Protein AF-A0A6D0IJ36-F1 (afdb_monomer)

Organism: Escherichia coli (NCBI:txid562)

Secondary structure (DSSP, 8-state):
--HHHHTT-HHHHHHHHHHHHTSPTTPPPGGG-SSSS---

Radius of gyration: 12.26 Å; Cα contacts (8 Å, |Δi|>4): 4; chains: 1; bounding box: 32×18×26 Å

pLDDT: mean 77.02, std 6.68, range [63.09, 88.19]

Foldseek 3Di:
DVVVVCVVPVPVCVVVVVVVVPDDPPDDDPVNDPPVDPPD

Structure (mmCIF, N/CA/C/O backbone):
data_AF-A0A6D0IJ36-F1
#
_entry.id   AF-A0A6D0IJ36-F1
#
loop_
_atom_site.group_PDB
_atom_site.id
_atom_site.type_symbol
_atom_site.label_atom_id
_atom_site.label_alt_id
_atom_site.label_comp_id
_atom_site.label_asym_id
_atom_site.label_entity_id
_atom_site.label_seq_id
_atom_site.pdbx_PDB_ins_code
_atom_site.Cartn_x
_atom_site.Cartn_y
_atom_site.Cartn_z
_atom_site.occupancy
_atom_site.B_iso_or_equiv
_atom_site.auth_seq_id
_atom_site.auth_comp_id
_atom_site.auth_asym_id
_atom_site.auth_atom_id
_atom_site.pdbx_PDB_model_num
ATOM 1 N N . GLU A 1 1 ? -1.526 -9.031 -0.521 1.00 63.09 1 GLU A N 1
ATOM 2 C CA . GLU A 1 1 ? -2.616 -8.865 -1.516 1.00 63.09 1 GLU A CA 1
ATOM 3 C C . GLU A 1 1 ? -2.363 -7.727 -2.524 1.00 63.09 1 GLU A C 1
ATOM 5 O O . GLU A 1 1 ? -2.573 -7.966 -3.700 1.00 63.09 1 GLU A O 1
ATOM 10 N N . VAL A 1 2 ? -1.840 -6.542 -2.152 1.00 65.12 2 VAL A N 1
ATOM 11 C CA . VAL A 1 2 ? -1.514 -5.459 -3.129 1.00 65.12 2 VAL A CA 1
ATOM 12 C C . VAL A 1 2 ? -0.205 -5.685 -3.898 1.00 65.12 2 VAL A C 1
ATOM 14 O O . VAL A 1 2 ? -0.112 -5.323 -5.064 1.00 65.12 2 VAL A O 1
ATOM 17 N N . GLU A 1 3 ? 0.800 -6.310 -3.278 1.00 66.69 3 GLU A N 1
ATOM 18 C CA . GLU A 1 3 ? 2.134 -6.503 -3.880 1.00 66.69 3 GLU A CA 1
ATOM 19 C C . GLU A 1 3 ? 2.103 -7.298 -5.197 1.00 66.69 3 GLU A C 1
ATOM 21 O O . GLU A 1 3 ? 2.916 -7.053 -6.083 1.00 66.69 3 GLU A O 1
ATOM 26 N N . ILE A 1 4 ? 1.111 -8.176 -5.369 1.00 69.50 4 ILE A N 1
ATOM 27 C CA . ILE A 1 4 ? 0.917 -8.980 -6.585 1.00 69.50 4 ILE A CA 1
ATOM 28 C C . ILE A 1 4 ? 0.561 -8.089 -7.786 1.00 69.50 4 ILE A C 1
ATOM 30 O O . ILE A 1 4 ? 1.035 -8.324 -8.892 1.00 69.50 4 ILE A O 1
ATOM 34 N N . PHE A 1 5 ? -0.207 -7.018 -7.566 1.00 67.56 5 PHE A N 1
ATOM 35 C CA . PHE A 1 5 ? -0.576 -6.060 -8.615 1.00 67.56 5 PHE A CA 1
ATOM 36 C C . PHE A 1 5 ? 0.550 -5.074 -8.952 1.00 67.56 5 PHE A C 1
ATOM 38 O O . PHE A 1 5 ? 0.504 -4.411 -9.985 1.00 67.56 5 PHE A O 1
ATOM 45 N N . VAL A 1 6 ? 1.568 -4.980 -8.092 1.00 67.19 6 VAL A N 1
ATOM 46 C CA . VAL A 1 6 ? 2.714 -4.074 -8.257 1.00 67.19 6 VAL A CA 1
ATOM 47 C C . VAL A 1 6 ? 3.874 -4.734 -9.013 1.00 67.19 6 VAL A C 1
ATOM 49 O O . VAL A 1 6 ? 4.685 -4.034 -9.620 1.00 67.19 6 VAL A O 1
ATOM 52 N N . GLY A 1 7 ? 3.917 -6.069 -9.048 1.00 70.56 7 GLY A N 1
ATOM 53 C CA . GLY A 1 7 ? 4.948 -6.862 -9.730 1.00 70.56 7 GLY A CA 1
ATOM 54 C C . GLY A 1 7 ? 5.320 -6.425 -11.160 1.00 70.56 7 GLY A C 1
ATOM 55 O O . GLY A 1 7 ? 6.508 -6.456 -11.472 1.00 70.56 7 GLY A O 1
ATOM 56 N N . PRO A 1 8 ? 4.388 -5.962 -12.021 1.00 80.44 8 PRO A N 1
ATOM 57 C CA . PRO A 1 8 ? 4.726 -5.541 -13.384 1.00 80.44 8 PRO A CA 1
ATOM 58 C C . PRO A 1 8 ? 5.517 -4.225 -13.474 1.00 80.44 8 PRO A C 1
ATOM 60 O O . PRO A 1 8 ? 6.191 -4.000 -14.476 1.00 80.44 8 PRO A O 1
ATOM 63 N N . ARG A 1 9 ? 5.399 -3.325 -12.482 1.00 78.06 9 ARG A N 1
ATOM 64 C CA . ARG A 1 9 ? 6.045 -1.992 -12.462 1.00 78.06 9 ARG A CA 1
ATOM 65 C C . ARG A 1 9 ? 6.377 -1.556 -11.028 1.00 78.06 9 ARG A C 1
ATOM 67 O O . ARG A 1 9 ? 5.764 -0.619 -10.510 1.00 78.06 9 ARG A O 1
ATOM 74 N N . PRO A 1 10 ? 7.337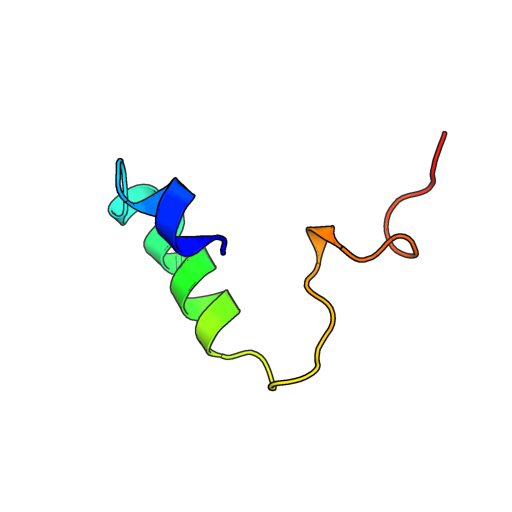 -2.213 -10.364 1.00 71.69 10 PRO A N 1
ATOM 75 C CA . P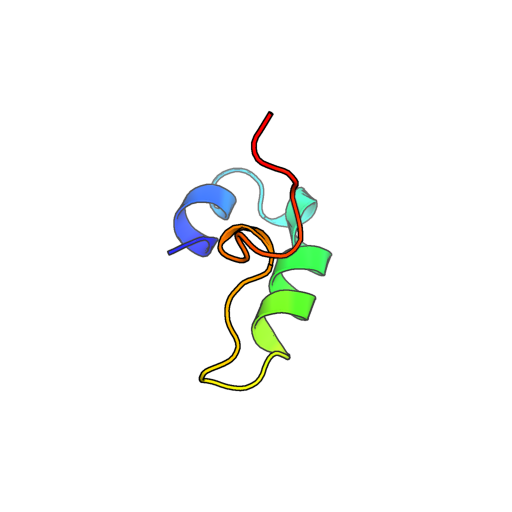RO A 1 10 ? 7.634 -1.956 -8.956 1.00 71.69 10 PRO A CA 1
ATOM 76 C C . PRO A 1 10 ? 8.136 -0.528 -8.703 1.00 71.69 10 PRO A C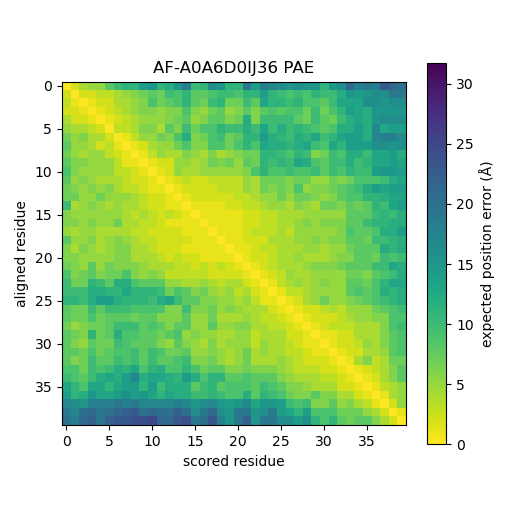 1
ATOM 78 O O . PRO A 1 10 ? 7.769 0.081 -7.698 1.00 71.69 10 PRO A O 1
ATOM 81 N N . GLU A 1 11 ? 8.893 0.040 -9.645 1.00 79.88 11 GLU A N 1
ATOM 82 C CA . GLU A 1 11 ? 9.453 1.398 -9.579 1.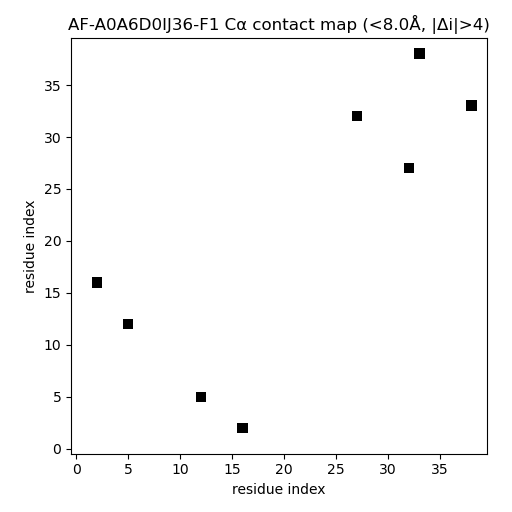00 79.88 11 GLU A CA 1
ATOM 83 C C . GLU A 1 11 ? 8.373 2.456 -9.323 1.00 79.88 11 GLU A C 1
ATOM 85 O O . GLU A 1 11 ? 8.522 3.303 -8.438 1.00 79.88 11 GLU A O 1
ATOM 90 N N . GLN A 1 12 ? 7.242 2.339 -10.024 1.00 80.75 12 GLN A N 1
ATOM 91 C CA . GLN A 1 12 ? 6.128 3.286 -9.978 1.00 80.75 12 GLN A CA 1
ATOM 92 C C . GLN A 1 12 ? 5.416 3.310 -8.616 1.00 80.75 12 GLN A C 1
ATOM 94 O O . GLN A 1 12 ? 4.859 4.335 -8.223 1.00 80.75 12 GLN A O 1
ATOM 99 N N . TYR A 1 13 ? 5.461 2.210 -7.863 1.00 80.44 13 TYR A N 1
ATOM 100 C CA . TYR A 1 13 ? 4.734 2.064 -6.599 1.00 80.44 13 TYR A CA 1
ATOM 101 C C . TYR A 1 13 ? 5.656 1.947 -5.381 1.00 80.44 13 TYR A C 1
ATOM 103 O O . TYR A 1 13 ? 5.181 1.696 -4.272 1.00 80.44 13 TYR A O 1
ATOM 111 N N . THR A 1 14 ? 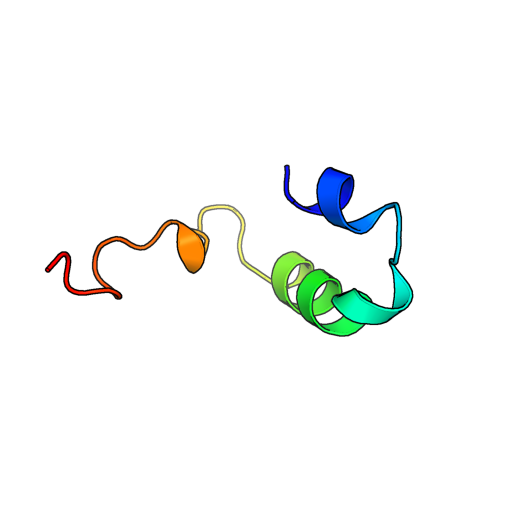6.961 2.181 -5.552 1.00 84.12 14 THR A N 1
ATOM 112 C CA . THR A 1 14 ? 7.975 2.039 -4.494 1.00 84.12 14 THR A CA 1
ATOM 113 C C . THR A 1 14 ? 7.613 2.817 -3.225 1.00 84.12 14 THR A C 1
ATOM 115 O O . THR A 1 14 ? 7.690 2.279 -2.120 1.00 84.12 14 THR A O 1
ATOM 118 N N . TRP A 1 15 ? 7.187 4.076 -3.362 1.00 88.19 15 TRP A N 1
ATOM 119 C CA . TRP A 1 15 ? 6.823 4.923 -2.220 1.00 88.19 15 TRP A CA 1
ATOM 120 C C . TRP A 1 15 ? 5.557 4.443 -1.507 1.00 88.19 15 TRP A C 1
ATOM 122 O O . TRP A 1 15 ? 5.526 4.399 -0.278 1.00 88.19 15 TRP A O 1
ATOM 132 N N . ILE A 1 16 ? 4.546 4.006 -2.262 1.00 82.94 16 ILE A N 1
ATOM 133 C CA . ILE A 1 16 ? 3.309 3.433 -1.714 1.00 82.94 16 ILE A CA 1
ATOM 134 C C . ILE A 1 16 ? 3.592 2.123 -0.979 1.00 82.94 16 ILE A C 1
ATOM 136 O O . ILE A 1 16 ? 3.077 1.915 0.116 1.00 82.94 16 ILE A O 1
ATOM 140 N N . LEU A 1 17 ? 4.449 1.262 -1.527 1.00 79.12 17 LEU A N 1
ATOM 141 C CA . LEU A 1 17 ? 4.830 0.015 -0.871 1.00 79.12 17 LEU A CA 1
ATOM 142 C C . LEU A 1 17 ? 5.615 0.264 0.419 1.00 79.12 17 LEU A C 1
ATOM 144 O O . LEU A 1 17 ? 5.327 -0.375 1.431 1.00 79.12 17 LEU A O 1
ATOM 148 N N . LYS A 1 18 ? 6.565 1.211 0.417 1.00 83.81 18 LYS A N 1
ATOM 149 C CA . LYS A 1 18 ? 7.281 1.626 1.637 1.00 83.81 18 LYS A CA 1
ATOM 150 C C . LYS A 1 18 ? 6.301 2.121 2.703 1.00 83.81 18 LYS A C 1
ATOM 152 O O . LYS A 1 18 ? 6.377 1.672 3.839 1.00 83.81 18 LYS A O 1
ATOM 157 N N . LEU A 1 19 ? 5.343 2.964 2.320 1.00 84.44 19 LEU A N 1
ATOM 158 C CA . LEU A 1 19 ? 4.319 3.490 3.224 1.00 84.44 19 LEU A CA 1
ATOM 159 C C . LEU A 1 19 ? 3.386 2.399 3.775 1.00 84.44 19 LEU A C 1
ATOM 161 O O . LEU A 1 19 ? 3.005 2.435 4.943 1.00 84.44 19 LEU A O 1
ATOM 165 N N . LEU A 1 20 ? 2.990 1.428 2.950 1.00 80.00 20 LEU A N 1
ATOM 166 C CA . LEU A 1 20 ? 2.153 0.313 3.399 1.00 80.00 20 LEU A CA 1
ATOM 167 C C . LEU A 1 20 ? 2.908 -0.602 4.373 1.00 80.00 20 LEU A C 1
ATOM 169 O O . LEU A 1 20 ? 2.304 -1.078 5.331 1.00 80.00 20 LEU A O 1
ATOM 173 N N . LYS A 1 21 ? 4.221 -0.791 4.182 1.00 79.94 21 LYS A N 1
ATOM 174 C CA . LYS A 1 21 ? 5.079 -1.585 5.079 1.00 79.94 21 LYS A CA 1
ATOM 175 C C . LYS A 1 21 ? 5.297 -0.945 6.453 1.00 79.94 21 LYS A C 1
ATOM 177 O O . LYS A 1 21 ? 5.558 -1.668 7.405 1.00 79.94 21 LYS A O 1
ATOM 182 N N . THR A 1 22 ? 5.169 0.377 6.584 1.00 86.62 22 THR A N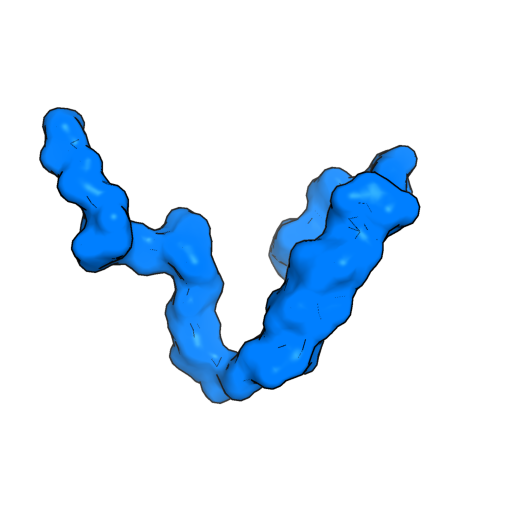 1
ATOM 183 C CA . THR A 1 22 ? 5.330 1.077 7.874 1.00 86.62 22 THR A CA 1
ATOM 184 C C . THR A 1 22 ? 4.061 1.098 8.735 1.00 86.62 22 THR A C 1
ATOM 186 O O . THR A 1 22 ? 4.071 1.671 9.822 1.00 86.62 22 THR A O 1
ATOM 189 N N . ARG A 1 23 ? 2.944 0.526 8.266 1.00 83.75 23 ARG A N 1
ATOM 190 C CA . ARG A 1 23 ? 1.667 0.535 8.999 1.00 83.75 23 ARG A CA 1
ATOM 191 C C . ARG A 1 23 ? 1.605 -0.548 10.069 1.00 83.75 23 ARG A C 1
ATOM 193 O O . ARG A 1 23 ? 2.186 -1.620 9.918 1.00 83.75 23 ARG A O 1
ATOM 200 N N . LYS A 1 24 ? 0.854 -0.280 11.143 1.00 83.00 24 LYS A N 1
ATOM 201 C CA . LYS A 1 24 ? 0.665 -1.245 12.233 1.00 83.00 24 LYS A CA 1
ATOM 202 C C . LYS A 1 24 ? -0.182 -2.436 11.760 1.00 83.00 24 LYS A C 1
ATOM 204 O O . LYS A 1 24 ? -1.185 -2.227 11.070 1.00 83.00 24 LYS A O 1
ATOM 209 N N . PRO A 1 25 ? 0.169 -3.674 12.151 1.00 76.12 25 PRO A N 1
ATOM 210 C CA . PRO A 1 25 ? -0.667 -4.834 11.872 1.00 76.12 25 PRO A CA 1
ATOM 211 C C . PRO A 1 25 ? -2.018 -4.648 12.576 1.00 76.12 25 PRO A C 1
ATOM 213 O O . PRO A 1 25 ? -2.069 -4.471 13.790 1.00 76.12 25 PRO A O 1
ATOM 216 N N . GLY A 1 26 ? -3.105 -4.619 11.802 1.00 78.75 26 GLY A N 1
ATOM 217 C CA . GLY A 1 26 ? -4.464 -4.365 12.300 1.00 78.75 26 GLY A CA 1
ATOM 218 C C . GLY A 1 26 ? -5.069 -3.024 11.874 1.00 78.75 26 GLY A C 1
ATOM 219 O O . GLY A 1 26 ? -6.273 -2.835 12.025 1.00 78.75 26 GLY A O 1
ATOM 220 N N . GLU A 1 27 ? -4.295 -2.107 11.282 1.00 82.44 27 GLU A N 1
ATOM 221 C CA . GLU A 1 27 ? -4.881 -0.909 10.676 1.00 82.44 27 GLU A CA 1
ATOM 222 C C . GLU A 1 27 ? -5.620 -1.241 9.371 1.00 82.44 27 GLU A C 1
ATOM 224 O O . GLU A 1 27 ? -5.075 -1.856 8.449 1.00 82.44 27 GLU A O 1
ATOM 229 N N . ILE A 1 28 ? -6.861 -0.762 9.261 1.00 82.25 28 ILE A N 1
ATOM 230 C CA . ILE A 1 28 ? -7.652 -0.883 8.034 1.00 82.25 28 ILE A CA 1
ATOM 231 C C . ILE A 1 28 ? -6.963 -0.091 6.921 1.00 82.25 28 ILE A C 1
ATOM 233 O O . ILE A 1 28 ? -6.653 1.100 7.060 1.00 82.25 28 ILE A O 1
ATOM 237 N N . GLN A 1 29 ? -6.736 -0.769 5.795 1.00 79.25 29 GLN A N 1
ATOM 238 C CA . GLN A 1 29 ? -6.110 -0.175 4.619 1.00 79.25 29 GLN A CA 1
ATOM 239 C C . GLN A 1 29 ? -6.984 0.955 4.049 1.00 79.25 29 GLN A C 1
ATOM 241 O O . GLN A 1 29 ? -8.208 0.841 4.083 1.00 79.25 29 GLN A O 1
ATOM 246 N N . PRO A 1 30 ? -6.402 2.041 3.507 1.00 77.25 30 PRO A N 1
ATOM 247 C CA . PRO A 1 30 ? -7.135 3.279 3.208 1.00 77.25 30 PRO A CA 1
ATOM 248 C C . PRO A 1 30 ? -8.256 3.076 2.198 1.00 77.25 30 PRO A C 1
ATOM 250 O O . PRO A 1 30 ? -9.346 3.597 2.354 1.00 77.25 30 PRO A O 1
ATOM 253 N N . TYR A 1 31 ? -8.006 2.247 1.192 1.00 75.00 31 TYR A N 1
ATOM 254 C CA . TYR A 1 31 ? -8.965 1.911 0.146 1.00 75.00 31 TYR A CA 1
ATOM 255 C C . TYR A 1 31 ? -10.038 0.911 0.613 1.00 75.00 31 TYR A C 1
ATOM 257 O O . TYR A 1 31 ? -10.982 0.634 -0.117 1.00 75.00 31 TYR A O 1
ATOM 265 N N . LYS A 1 32 ? -9.903 0.354 1.825 1.00 77.19 32 LYS A N 1
ATOM 266 C CA . LYS A 1 32 ? -10.939 -0.452 2.486 1.00 77.19 32 LYS A CA 1
ATOM 267 C C . LYS A 1 32 ? -11.795 0.387 3.451 1.00 77.19 32 LYS A C 1
ATOM 269 O O . LYS A 1 32 ? -12.789 -0.128 3.958 1.00 77.19 32 LYS A O 1
ATOM 274 N N . ARG A 1 33 ? -11.433 1.653 3.710 1.00 84.12 33 ARG A N 1
ATOM 275 C CA . ARG A 1 33 ? -12.177 2.564 4.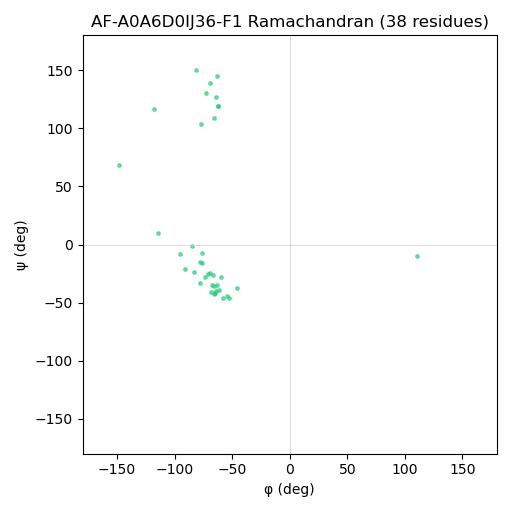593 1.00 84.12 33 ARG A CA 1
ATOM 276 C C . ARG A 1 33 ? -13.415 3.100 3.881 1.00 84.12 33 ARG A C 1
ATOM 278 O O . ARG A 1 33 ? -13.321 3.962 3.014 1.00 84.12 33 ARG A O 1
ATOM 285 N N . LYS A 1 34 ? -14.579 2.562 4.250 1.00 80.44 34 LYS A N 1
ATOM 286 C CA . LYS A 1 34 ? -15.892 3.008 3.750 1.00 80.44 34 LYS A CA 1
ATOM 287 C C . LYS A 1 34 ? -16.350 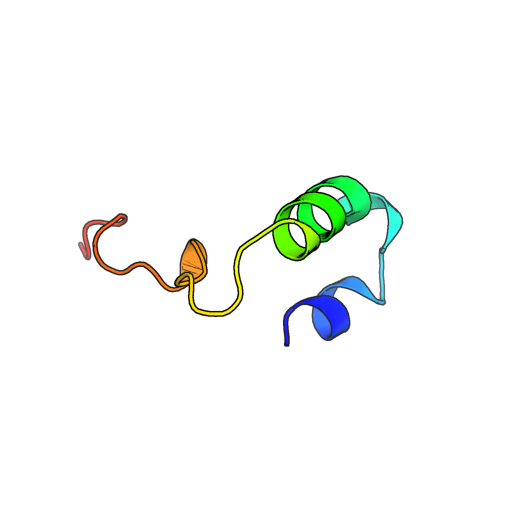4.321 4.393 1.00 80.44 34 LYS A C 1
ATOM 289 O O . LYS A 1 34 ? -17.254 4.961 3.883 1.00 80.44 34 LYS A O 1
ATOM 294 N N . ASP A 1 35 ? -15.720 4.704 5.498 1.00 80.75 35 ASP A N 1
ATOM 295 C CA . ASP A 1 35 ? -15.923 5.957 6.227 1.00 80.75 35 ASP A CA 1
ATOM 296 C C . ASP A 1 35 ? -15.321 7.179 5.513 1.00 80.75 35 ASP A C 1
ATOM 298 O O . ASP A 1 35 ? -15.820 8.287 5.673 1.00 80.75 35 ASP A O 1
ATOM 302 N N . LEU A 1 36 ? -14.265 6.985 4.711 1.00 76.38 36 LEU A N 1
ATOM 303 C CA . LEU A 1 36 ? -13.547 8.078 4.042 1.00 76.38 36 LEU A CA 1
ATOM 304 C C . LEU A 1 36 ? -14.190 8.542 2.733 1.00 76.38 36 LEU A C 1
ATOM 306 O O . LEU A 1 36 ? -13.944 9.667 2.299 1.00 76.38 36 LEU A O 1
ATOM 310 N N . TYR A 1 37 ? -14.976 7.686 2.086 1.00 70.00 37 TYR A N 1
ATOM 311 C CA . TYR A 1 37 ? -15.583 7.984 0.795 1.00 70.00 37 TYR A CA 1
ATOM 312 C C . TYR A 1 37 ? -17.101 7.957 0.947 1.00 70.00 37 TYR A C 1
ATOM 314 O O . TYR A 1 37 ? -17.645 6.894 1.251 1.00 70.00 37 TYR A O 1
ATOM 322 N N . PRO A 1 38 ? -17.807 9.083 0.732 1.00 72.5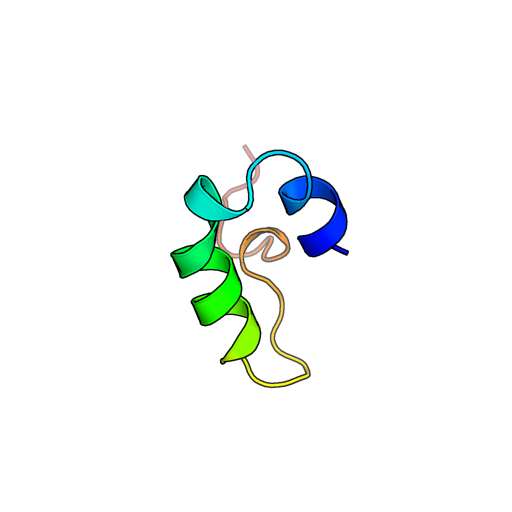6 38 PRO A N 1
ATOM 323 C CA . PRO A 1 38 ? -19.257 9.047 0.685 1.00 72.56 38 PRO A CA 1
ATOM 324 C C . PRO A 1 38 ? -19.667 8.150 -0.484 1.00 72.56 38 PRO A C 1
ATOM 326 O O . PRO A 1 38 ? -19.304 8.404 -1.635 1.00 72.56 38 PRO A O 1
ATOM 329 N N . ILE A 1 39 ? -20.391 7.077 -0.176 1.00 67.75 39 ILE A N 1
ATOM 330 C CA . ILE A 1 39 ? -21.073 6.275 -1.188 1.00 67.75 39 ILE A CA 1
ATOM 331 C C . ILE A 1 39 ? -22.152 7.199 -1.764 1.00 67.75 39 ILE A C 1
ATOM 333 O O . ILE A 1 39 ? -23.068 7.584 -1.039 1.00 67.75 39 ILE A O 1
ATOM 337 N N . LYS A 1 40 ? -21.968 7.643 -3.011 1.00 63.81 40 LYS A N 1
ATOM 338 C CA . LYS A 1 40 ? -22.995 8.377 -3.760 1.00 63.81 40 LYS A CA 1
ATOM 339 C C . LYS A 1 40 ? -24.099 7.435 -4.212 1.00 63.81 40 LYS A C 1
ATOM 341 O O . LYS A 1 40 ? -23.757 6.287 -4.575 1.00 63.81 40 LYS A O 1
#

Sequence (40 aa):
EVEIFVGPRPEQYTWILKLLKTRKPGEIQPYKRKDLYPIK

Solvent-accessible surface area (backbone atoms only — not comparable to full-atom values): 2805 Å² total; per-residue (Å²): 125,68,67,73,78,33,67,91,51,49,79,84,42,46,68,61,52,54,56,59,70,71,52,65,94,86,65,80,52,75,94,72,45,68,89,81,48,86,84,126

Mean predicted aligned error: 7.23 Å